Protein AF-A0A7C7Q7L5-F1 (afdb_monomer_lite)

pLDDT: mean 82.55, std 15.45, range [39.56, 93.75]

Secondary structure (DSSP, 8-state):
----SSTT-----S-SEE-SS-EE----GGGHHHHHHHHT-HHHHTTSS--SPP-HHHHHHHHTT-

Foldseek 3Di:
DDDDDDPDDDDDDAFPADDPPDTDHDDDLVCLVVVLVQCQPCVNVVPDPDNDRDDSVVSSVVVVVD

Sequence (66 aa):
MVTVPGEGGPLMENPFLIGERLYLRPLEMEDVSTCLRWINDPEVTRTLAMYRPLNEPREREWFERL

Structure (mmCIF, N/CA/C/O backbone):
data_AF-A0A7C7Q7L5-F1
#
_entry.id   AF-A0A7C7Q7L5-F1
#
loop_
_atom_site.group_PDB
_atom_site.id
_atom_site.type_symbol
_atom_site.label_atom_id
_atom_site.label_alt_id
_atom_site.label_comp_id
_atom_site.label_asym_id
_atom_site.label_entity_id
_atom_site.label_seq_id
_atom_site.pdbx_PDB_ins_code
_atom_site.Cartn_x
_atom_site.Cartn_y
_atom_site.Cartn_z
_atom_site.occupancy
_atom_site.B_iso_or_equiv
_atom_site.auth_seq_id
_atom_site.auth_comp_id
_atom_site.auth_asym_id
_atom_site.auth_atom_id
_atom_site.pdbx_PDB_model_num
ATOM 1 N N . MET A 1 1 ? -9.487 20.922 6.699 1.00 39.56 1 MET A N 1
ATOM 2 C CA . MET A 1 1 ? -9.980 20.996 8.092 1.00 39.56 1 MET A CA 1
ATOM 3 C C . MET A 1 1 ? -11.112 19.999 8.254 1.00 39.56 1 MET A C 1
ATOM 5 O O . MET A 1 1 ? -12.203 20.263 7.771 1.00 39.56 1 MET A O 1
ATOM 9 N N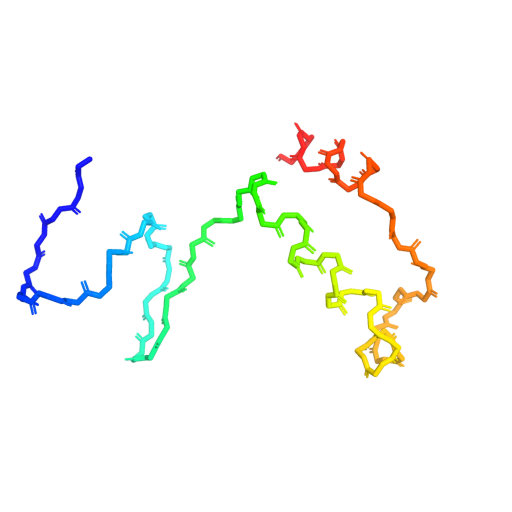 . VAL A 1 2 ? -10.838 18.865 8.899 1.00 44.00 2 VAL A N 1
ATOM 10 C CA . VAL A 1 2 ? -11.863 18.006 9.506 1.00 44.00 2 VAL A CA 1
ATOM 11 C C . VAL A 1 2 ? -11.366 17.686 10.917 1.00 44.00 2 VAL A C 1
ATOM 13 O O . VAL A 1 2 ? -10.381 16.981 11.088 1.00 44.00 2 VAL A O 1
ATOM 16 N N . THR A 1 3 ? -12.004 18.285 11.918 1.00 50.34 3 THR A N 1
ATOM 17 C CA . THR A 1 3 ? -11.943 17.932 13.348 1.00 50.34 3 THR A CA 1
ATOM 18 C C . THR A 1 3 ? -13.415 17.884 13.788 1.00 50.34 3 THR A C 1
ATOM 20 O O . THR A 1 3 ? -14.188 18.724 13.332 1.00 50.34 3 THR A O 1
ATOM 23 N N . VAL A 1 4 ? -13.948 16.838 14.437 1.00 47.78 4 VAL A N 1
ATOM 24 C CA . VAL A 1 4 ? -13.939 16.455 15.879 1.00 47.78 4 VAL A CA 1
ATOM 25 C C . VAL A 1 4 ? -14.872 15.208 16.052 1.00 47.78 4 VAL A C 1
ATOM 27 O O . VAL A 1 4 ? -15.611 14.957 15.097 1.00 47.78 4 VAL A O 1
ATOM 30 N N . PRO A 1 5 ? -14.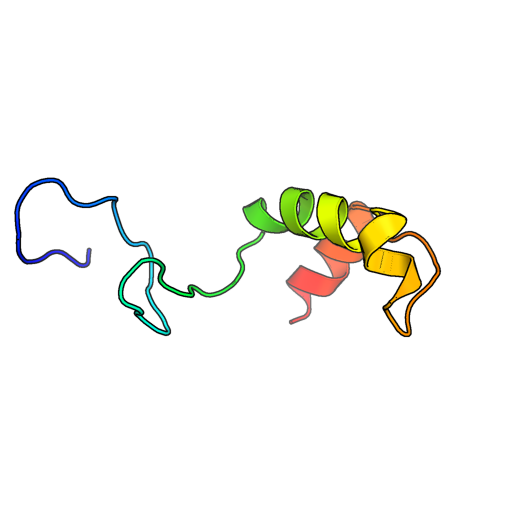965 14.456 17.192 1.00 46.72 5 PRO A N 1
ATOM 31 C CA . PRO A 1 5 ? -14.501 14.766 18.558 1.00 46.72 5 PRO A CA 1
ATOM 32 C C . PRO A 1 5 ? -13.757 13.648 19.335 1.00 46.72 5 PRO A C 1
ATOM 34 O O . PRO A 1 5 ? -14.019 12.461 19.165 1.00 46.72 5 PRO A O 1
ATOM 37 N N . GLY A 1 6 ? -12.902 14.068 20.283 1.00 43.56 6 GLY A N 1
ATOM 38 C CA . GLY A 1 6 ? -12.386 13.228 21.378 1.00 43.56 6 GLY A CA 1
ATOM 39 C C . GLY A 1 6 ? -10.858 13.171 21.491 1.00 43.56 6 GLY A C 1
ATOM 40 O O . GLY A 1 6 ? -10.251 12.185 21.104 1.00 43.56 6 GLY A O 1
ATOM 41 N N . GLU A 1 7 ? -10.261 14.256 21.986 1.00 46.06 7 GLU A N 1
ATOM 42 C CA . GLU A 1 7 ? -8.949 14.357 22.659 1.00 46.06 7 GLU A CA 1
ATOM 43 C C . GLU A 1 7 ? -7.841 13.349 22.272 1.00 46.06 7 GLU A C 1
ATOM 45 O O . GLU A 1 7 ? -7.716 12.266 22.834 1.00 46.06 7 GLU A O 1
ATOM 50 N N . GLY A 1 8 ? -6.954 13.759 21.357 1.00 51.06 8 GLY A N 1
ATOM 51 C CA . GLY A 1 8 ? -5.621 13.154 21.211 1.00 51.06 8 GLY A CA 1
ATOM 52 C C . GLY A 1 8 ? -5.520 11.871 20.379 1.00 51.06 8 GLY A C 1
ATOM 53 O O . GLY A 1 8 ? -4.447 11.272 20.338 1.00 51.06 8 GLY A O 1
ATOM 54 N N . GLY A 1 9 ? -6.590 11.451 19.698 1.00 56.31 9 GLY A N 1
ATOM 55 C CA . GLY A 1 9 ? -6.512 10.379 18.699 1.00 56.31 9 GLY A CA 1
ATOM 56 C C . GLY A 1 9 ? -5.592 10.749 17.521 1.00 56.31 9 GLY A C 1
ATOM 57 O O . GLY A 1 9 ? -5.464 11.936 17.206 1.00 56.31 9 GLY A O 1
ATOM 58 N N . PRO A 1 10 ? -4.935 9.768 16.865 1.00 56.44 10 PRO A N 1
ATOM 59 C CA . PRO A 1 10 ? -4.072 10.037 15.717 1.00 56.44 10 PRO A CA 1
ATOM 60 C C . PRO A 1 10 ? -4.848 10.833 14.666 1.00 56.44 10 PRO A C 1
ATOM 62 O O . PRO A 1 10 ? -5.997 10.508 14.368 1.00 56.44 10 PRO A O 1
ATOM 65 N N . LEU A 1 11 ? -4.226 11.889 14.135 1.00 66.50 11 LEU A N 1
ATOM 66 C CA . LEU A 1 11 ? -4.814 12.728 13.093 1.00 66.50 11 LEU A CA 1
ATOM 67 C C . LEU A 1 11 ? -5.229 11.824 11.921 1.00 66.50 11 LEU A C 1
ATOM 69 O O . LEU A 1 11 ? -4.380 11.202 11.283 1.00 66.50 11 LEU A O 1
ATOM 73 N N . MET A 1 12 ? -6.539 11.689 11.695 1.00 70.44 12 MET A N 1
ATOM 74 C CA . MET A 1 12 ? -7.071 10.891 10.593 1.00 70.44 12 MET A CA 1
ATOM 75 C C . MET A 1 12 ? -7.203 11.785 9.364 1.00 70.44 12 MET A C 1
ATOM 77 O O . MET A 1 12 ? -8.063 12.666 9.324 1.00 70.44 12 MET A O 1
ATOM 81 N N . GLU A 1 13 ? -6.346 11.579 8.370 1.00 77.88 13 GLU A N 1
ATOM 82 C CA . GLU A 1 13 ? -6.401 12.324 7.115 1.00 77.88 13 GLU A CA 1
ATOM 83 C C . GLU A 1 13 ? -7.323 11.609 6.127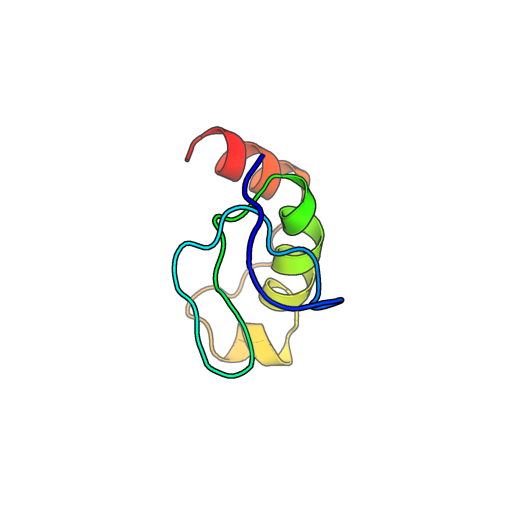 1.00 77.88 13 GLU A C 1
ATOM 85 O O . GLU A 1 13 ? -7.066 10.478 5.725 1.00 77.88 13 GLU A O 1
ATOM 90 N N . ASN A 1 14 ? -8.413 12.288 5.756 1.00 84.88 14 ASN A N 1
ATOM 91 C CA . ASN A 1 14 ? -9.363 11.872 4.722 1.00 84.88 14 ASN A CA 1
ATOM 92 C C . ASN A 1 14 ? -9.855 10.407 4.843 1.00 84.88 14 ASN A C 1
ATOM 94 O O . ASN A 1 14 ? -9.607 9.586 3.954 1.00 84.88 14 ASN A O 1
ATOM 98 N N . PRO A 1 15 ? -10.541 10.042 5.943 1.00 89.06 15 PRO A N 1
ATOM 99 C CA . PRO A 1 15 ? -11.002 8.675 6.132 1.00 89.06 15 PRO A CA 1
ATOM 100 C C . PRO A 1 15 ? -12.115 8.321 5.135 1.00 89.06 15 PRO A C 1
ATOM 102 O O . PRO A 1 15 ? -13.154 8.974 5.085 1.00 89.06 15 PRO A O 1
ATOM 105 N N . PHE A 1 16 ? -11.914 7.239 4.384 1.00 91.00 16 PHE A N 1
ATOM 106 C CA . PHE A 1 16 ? -12.914 6.630 3.507 1.00 91.00 16 PHE A CA 1
ATOM 107 C C . PHE A 1 16 ? -13.726 5.546 4.234 1.00 91.00 16 PHE A C 1
ATOM 109 O O . PHE A 1 16 ? -14.948 5.501 4.117 1.00 91.00 16 PHE A O 1
ATOM 116 N N . LEU A 1 17 ? -13.061 4.692 5.022 1.00 93.62 17 LEU A N 1
ATOM 117 C CA . LEU A 1 17 ? -13.705 3.651 5.831 1.00 93.62 17 LEU A CA 1
ATOM 118 C C . LEU A 1 17 ? -13.060 3.586 7.212 1.00 93.62 17 LEU A C 1
ATOM 120 O O . LEU A 1 17 ? -11.845 3.485 7.305 1.00 93.62 17 LEU A O 1
ATOM 124 N N . ILE A 1 18 ? -13.852 3.599 8.282 1.00 93.75 18 ILE A N 1
ATOM 125 C CA . ILE A 1 18 ? -13.344 3.600 9.660 1.00 93.75 18 ILE A CA 1
ATOM 126 C C . ILE A 1 18 ? -13.702 2.269 10.323 1.00 93.75 18 ILE A C 1
ATOM 128 O O . ILE A 1 18 ? -14.874 1.908 10.406 1.00 93.75 18 ILE A O 1
ATOM 132 N N . GLY A 1 19 ? -12.688 1.538 10.782 1.00 91.50 19 GLY A N 1
ATOM 133 C CA . GLY A 1 19 ? -12.827 0.366 11.640 1.00 91.50 19 GLY A CA 1
ATOM 134 C C . GLY A 1 19 ? -12.414 0.670 13.081 1.00 91.50 19 GLY A C 1
ATOM 135 O O . GLY A 1 19 ? -11.977 1.769 13.405 1.00 91.50 19 GLY A O 1
ATOM 136 N N . GLU A 1 20 ? -12.509 -0.332 13.954 1.00 91.06 20 GLU A N 1
ATOM 137 C CA . GLU A 1 20 ? -12.212 -0.182 15.388 1.00 91.06 20 GLU A CA 1
ATOM 138 C C . GLU A 1 20 ? -10.747 0.204 15.672 1.00 91.06 20 GLU A C 1
ATOM 140 O O . GLU A 1 20 ? -10.464 0.938 16.613 1.00 91.06 20 GLU A O 1
ATOM 145 N N . ARG A 1 21 ? -9.804 -0.285 14.854 1.00 91.56 21 ARG A N 1
ATOM 146 C CA . ARG A 1 21 ? -8.351 -0.126 15.079 1.00 91.56 21 ARG A CA 1
ATOM 147 C C . ARG A 1 21 ? -7.615 0.635 13.982 1.00 91.56 21 ARG A C 1
ATOM 149 O O . ARG A 1 21 ? -6.468 1.022 14.181 1.00 91.56 21 ARG A O 1
ATOM 156 N N . LEU A 1 22 ? -8.229 0.775 12.814 1.00 90.25 22 LEU A N 1
ATOM 157 C CA . LEU A 1 22 ? -7.630 1.399 11.641 1.00 90.25 22 LEU A CA 1
ATOM 158 C C . LEU A 1 22 ? -8.723 2.019 10.785 1.00 90.25 22 LEU A C 1
ATOM 160 O O . LEU A 1 22 ? -9.867 1.569 10.808 1.00 90.25 22 LEU A O 1
ATOM 164 N N . TYR A 1 23 ? -8.346 3.014 9.999 1.00 91.56 23 TYR A N 1
ATOM 165 C CA . TYR A 1 23 ? -9.177 3.546 8.935 1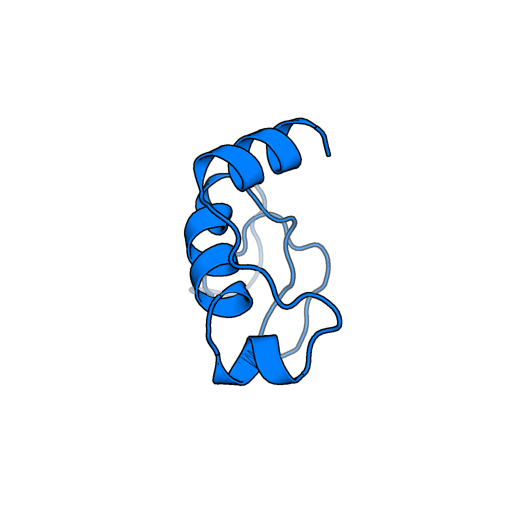.00 91.56 23 TYR A CA 1
ATOM 166 C C . TYR A 1 23 ? -8.449 3.372 7.603 1.00 91.56 23 TYR A C 1
ATOM 168 O O . TYR A 1 23 ? -7.220 3.326 7.547 1.00 91.56 23 TYR A O 1
ATOM 176 N N . LEU A 1 24 ? -9.220 3.244 6.535 1.00 92.31 24 LEU A N 1
ATOM 177 C CA . LEU A 1 24 ? -8.737 3.293 5.170 1.00 92.31 24 LEU A CA 1
ATOM 178 C C . LEU A 1 24 ? -8.883 4.729 4.685 1.00 92.31 24 LEU A C 1
ATOM 180 O O . LEU A 1 24 ? -9.960 5.315 4.815 1.00 92.31 24 LEU A O 1
ATOM 184 N N . ARG A 1 25 ? -7.813 5.269 4.116 1.00 93.12 25 ARG A N 1
ATOM 185 C CA . ARG A 1 25 ? -7.821 6.515 3.349 1.00 93.12 25 ARG A CA 1
ATOM 186 C C . ARG A 1 25 ? -7.455 6.223 1.895 1.00 93.12 25 ARG A C 1
ATOM 188 O O . ARG A 1 25 ? -6.879 5.160 1.638 1.00 93.12 25 ARG A O 1
ATOM 195 N N . PRO A 1 26 ? -7.773 7.125 0.953 1.00 91.38 26 PRO A N 1
ATOM 196 C CA . PRO A 1 26 ? -7.187 7.072 -0.378 1.00 91.38 26 PRO A CA 1
ATOM 197 C C . PRO A 1 26 ? -5.662 6.952 -0.293 1.00 91.38 26 PRO A C 1
ATOM 199 O O . PRO A 1 26 ? -5.040 7.511 0.617 1.00 91.38 26 PRO A O 1
ATOM 202 N N . LEU A 1 27 ? -5.081 6.179 -1.212 1.00 89.56 27 LEU A N 1
ATOM 203 C CA . LEU A 1 27 ? -3.634 6.181 -1.393 1.00 89.56 27 LEU A CA 1
ATOM 204 C C . LEU A 1 27 ? -3.205 7.570 -1.865 1.00 89.56 27 LEU A C 1
ATOM 206 O O . LEU A 1 27 ? -3.944 8.221 -2.599 1.00 89.56 27 LEU A O 1
ATOM 210 N N . GLU A 1 28 ? -2.015 7.988 -1.456 1.00 90.06 28 GLU A N 1
ATOM 211 C CA . GLU A 1 28 ? -1.379 9.231 -1.884 1.00 90.06 28 GLU A CA 1
ATOM 212 C C . GLU A 1 28 ? 0.010 8.923 -2.466 1.00 90.06 28 GLU A C 1
ATOM 214 O O . GLU A 1 28 ? 0.564 7.830 -2.291 1.00 90.06 28 GLU A O 1
ATOM 219 N N . MET A 1 29 ? 0.604 9.892 -3.163 1.00 90.19 29 MET A N 1
ATOM 220 C CA . MET A 1 29 ? 1.891 9.723 -3.852 1.00 90.19 29 MET A CA 1
ATOM 221 C C . MET A 1 29 ? 3.041 9.350 -2.897 1.00 90.19 29 MET A C 1
ATOM 223 O O . MET A 1 29 ? 4.016 8.689 -3.276 1.00 90.19 29 MET A O 1
ATOM 227 N N . GLU A 1 30 ? 2.939 9.763 -1.640 1.00 90.62 30 GLU A N 1
ATOM 228 C CA . GLU A 1 30 ? 3.897 9.480 -0.576 1.00 90.62 30 GLU A CA 1
ATOM 229 C C . GLU A 1 30 ? 3.888 7.993 -0.173 1.00 90.62 30 GLU A C 1
ATOM 231 O O . GLU A 1 30 ? 4.912 7.459 0.270 1.00 90.62 30 GLU A O 1
ATOM 236 N N . ASP A 1 31 ? 2.774 7.288 -0.394 1.00 91.44 31 ASP A N 1
ATOM 237 C CA . ASP A 1 31 ? 2.601 5.887 0.004 1.00 91.44 31 ASP A CA 1
ATOM 238 C C . ASP A 1 31 ? 3.244 4.894 -0.957 1.00 91.44 31 ASP A C 1
ATOM 240 O O . ASP A 1 31 ? 3.503 3.751 -0.569 1.00 91.44 31 ASP A O 1
ATOM 244 N N . VAL A 1 32 ? 3.542 5.317 -2.190 1.00 92.06 32 VAL A N 1
ATOM 245 C CA . VAL A 1 32 ? 4.072 4.456 -3.260 1.00 92.06 32 VAL A CA 1
ATOM 246 C C . VAL A 1 32 ? 5.279 3.645 -2.777 1.00 92.06 32 VAL A C 1
ATOM 248 O O . VAL A 1 32 ? 5.353 2.437 -3.000 1.00 92.06 32 VAL A O 1
ATOM 251 N N . SER A 1 33 ? 6.190 4.276 -2.033 1.00 91.50 33 SER A N 1
ATOM 252 C CA . SER A 1 33 ? 7.367 3.608 -1.457 1.00 91.50 33 SER A CA 1
ATOM 253 C C . SER A 1 33 ? 7.003 2.471 -0.486 1.00 91.50 33 SER A C 1
ATOM 255 O O . SER A 1 33 ? 7.600 1.392 -0.520 1.00 91.50 33 SER A O 1
ATOM 257 N N . THR A 1 34 ? 5.984 2.675 0.353 1.00 92.75 34 THR A N 1
ATOM 258 C CA . THR A 1 34 ? 5.503 1.678 1.317 1.00 92.75 34 THR A CA 1
ATOM 259 C C . THR A 1 34 ? 4.778 0.538 0.608 1.00 92.75 34 THR A C 1
ATOM 261 O O . THR A 1 34 ? 5.008 -0.626 0.941 1.00 92.75 34 THR A O 1
ATOM 264 N N . CYS A 1 35 ? 3.950 0.846 -0.394 1.00 91.62 35 CYS A N 1
ATOM 265 C CA . CYS A 1 35 ? 3.283 -0.152 -1.231 1.00 91.62 35 CYS A CA 1
ATOM 266 C C . CYS A 1 35 ? 4.300 -1.038 -1.964 1.00 91.62 35 CYS A C 1
ATOM 268 O O . CYS A 1 35 ? 4.196 -2.266 -1.928 1.00 91.62 35 CYS A O 1
ATOM 270 N N . LEU A 1 36 ? 5.334 -0.430 -2.554 1.00 92.31 36 LEU A N 1
ATOM 271 C CA . LEU A 1 36 ? 6.390 -1.141 -3.274 1.00 92.31 36 LEU A CA 1
ATOM 272 C C . LEU A 1 36 ? 7.194 -2.085 -2.390 1.00 92.31 36 LEU A C 1
ATOM 274 O O . LEU A 1 36 ? 7.602 -3.149 -2.855 1.00 92.31 36 LEU A O 1
ATOM 278 N N . ARG A 1 37 ? 7.417 -1.724 -1.122 1.00 92.81 37 ARG A N 1
ATOM 279 C CA . ARG A 1 37 ? 8.088 -2.609 -0.167 1.00 92.81 37 ARG A CA 1
ATOM 280 C C . ARG A 1 37 ? 7.325 -3.921 -0.001 1.00 92.81 37 ARG A C 1
ATOM 282 O O . ARG A 1 37 ? 7.941 -4.977 -0.038 1.00 92.81 37 ARG A O 1
ATOM 289 N N . TRP A 1 38 ? 6.004 -3.856 0.156 1.00 92.38 38 TRP A N 1
ATOM 290 C CA . TRP A 1 38 ? 5.177 -5.045 0.362 1.00 92.38 38 TRP A CA 1
ATOM 291 C C . TRP A 1 38 ? 4.976 -5.856 -0.916 1.00 92.38 38 TRP A C 1
ATOM 293 O O . TRP A 1 38 ? 5.065 -7.078 -0.881 1.00 92.38 38 TRP A O 1
ATOM 303 N N . ILE A 1 39 ? 4.734 -5.203 -2.054 1.00 90.31 39 ILE A N 1
ATOM 304 C CA . ILE A 1 39 ? 4.441 -5.920 -3.304 1.00 90.31 39 ILE A CA 1
ATOM 305 C C . ILE A 1 39 ? 5.659 -6.650 -3.883 1.00 90.31 39 ILE A C 1
ATOM 307 O O . ILE A 1 39 ? 5.496 -7.613 -4.633 1.00 90.31 39 ILE A O 1
ATOM 311 N N . ASN A 1 40 ? 6.865 -6.202 -3.520 1.00 91.88 40 ASN A N 1
ATOM 312 C CA . ASN A 1 40 ? 8.132 -6.826 -3.890 1.00 91.88 40 ASN A CA 1
ATOM 313 C C . ASN A 1 40 ? 8.683 -7.779 -2.818 1.00 91.88 40 ASN A C 1
ATOM 315 O O . ASN A 1 40 ? 9.734 -8.380 -3.047 1.00 91.88 40 ASN A O 1
ATOM 319 N N . ASP A 1 41 ? 8.025 -7.909 -1.662 1.00 93.38 41 ASP A N 1
ATOM 320 C CA . ASP A 1 41 ? 8.442 -8.851 -0.626 1.00 93.38 41 ASP A CA 1
ATOM 321 C C . ASP A 1 41 ? 8.164 -10.292 -1.095 1.00 93.38 41 ASP A C 1
ATOM 323 O O . ASP A 1 41 ? 6.999 -10.641 -1.304 1.00 93.38 41 ASP A O 1
ATOM 327 N N . PRO A 1 42 ? 9.182 -11.166 -1.225 1.00 91.31 42 PRO A N 1
ATOM 328 C CA . PRO A 1 42 ? 8.991 -12.536 -1.697 1.00 91.31 42 PRO A CA 1
ATOM 329 C C . PRO A 1 42 ? 7.965 -13.350 -0.894 1.00 91.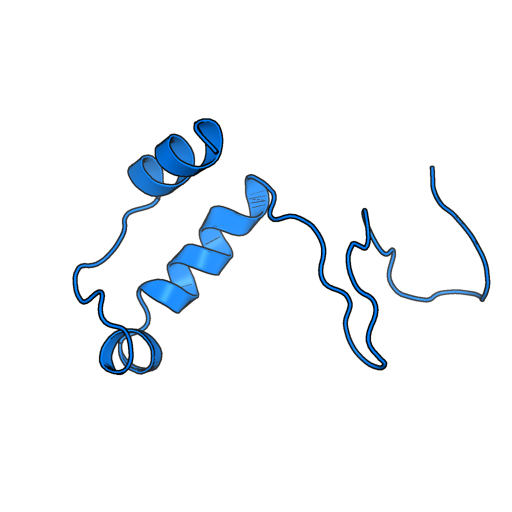31 42 PRO A C 1
ATOM 331 O O . PRO A 1 42 ? 7.302 -14.221 -1.467 1.00 91.31 42 PRO A O 1
ATOM 334 N N . GLU A 1 43 ? 7.806 -13.092 0.409 1.00 93.75 43 GLU A N 1
ATOM 335 C CA . GLU A 1 43 ? 6.816 -13.787 1.239 1.00 93.75 43 GLU A CA 1
ATOM 336 C C . GLU A 1 43 ? 5.376 -13.401 0.889 1.00 93.75 43 GLU A C 1
ATOM 338 O O . GLU A 1 43 ? 4.467 -14.228 1.030 1.00 93.75 43 GLU A O 1
ATOM 343 N N . VAL A 1 44 ? 5.181 -12.179 0.390 1.00 91.69 44 VAL A N 1
ATOM 344 C CA . VAL A 1 44 ? 3.902 -11.663 -0.103 1.00 91.69 44 VAL A CA 1
ATOM 345 C C . VAL A 1 44 ? 3.715 -12.063 -1.564 1.00 91.69 44 VAL A C 1
ATOM 347 O O . VAL A 1 44 ? 2.738 -12.739 -1.898 1.00 91.69 44 VAL A O 1
ATOM 350 N N . THR A 1 45 ? 4.674 -11.723 -2.432 1.00 90.94 45 THR A N 1
ATOM 351 C CA . THR A 1 45 ? 4.597 -11.909 -3.888 1.00 90.94 45 THR A CA 1
ATOM 352 C C . THR A 1 45 ? 4.371 -13.368 -4.282 1.00 90.94 45 THR A C 1
ATOM 354 O O . THR A 1 45 ? 3.661 -13.625 -5.249 1.00 90.94 45 THR A O 1
ATOM 357 N N . ARG A 1 46 ? 4.880 -14.347 -3.514 1.00 90.50 46 ARG A N 1
ATOM 358 C CA . ARG A 1 46 ? 4.638 -15.783 -3.777 1.00 90.50 46 ARG A CA 1
ATOM 359 C C . ARG A 1 46 ? 3.154 -16.177 -3.783 1.00 90.50 46 ARG A C 1
ATOM 361 O O . ARG A 1 46 ? 2.816 -17.239 -4.295 1.00 90.50 46 ARG A O 1
ATOM 368 N N . THR A 1 47 ? 2.291 -15.367 -3.168 1.00 90.81 47 THR A N 1
ATOM 369 C CA . THR A 1 47 ? 0.840 -15.602 -3.085 1.00 90.81 47 THR A CA 1
ATOM 370 C C . THR A 1 47 ? 0.037 -14.756 -4.072 1.00 90.81 47 THR A C 1
ATOM 372 O O . THR A 1 47 ? -1.172 -14.940 -4.196 1.00 90.81 47 THR A O 1
ATOM 375 N N . LEU A 1 48 ? 0.693 -13.838 -4.786 1.00 89.12 48 LEU A N 1
ATOM 376 C CA . LEU A 1 48 ? 0.061 -12.954 -5.754 1.00 89.12 48 LEU A CA 1
ATOM 377 C C . LEU A 1 48 ? 0.134 -13.555 -7.161 1.00 89.12 48 LEU A C 1
ATOM 379 O O . LEU A 1 48 ? 1.045 -14.305 -7.502 1.00 89.12 48 LEU A O 1
ATOM 383 N N . ALA A 1 49 ? -0.809 -13.169 -8.020 1.00 88.25 49 ALA A N 1
ATOM 384 C CA . ALA A 1 49 ? -0.750 -13.504 -9.445 1.00 88.25 49 ALA A CA 1
ATOM 385 C C . ALA A 1 49 ? 0.395 -12.767 -10.175 1.00 88.25 49 ALA A C 1
ATOM 387 O O . ALA A 1 49 ? 0.849 -13.196 -11.236 1.00 88.25 49 ALA A O 1
ATOM 388 N N . MET A 1 50 ? 0.868 -11.652 -9.611 1.00 82.81 50 MET A N 1
ATOM 389 C CA . MET A 1 50 ? 2.023 -10.906 -10.104 1.00 82.81 50 MET A CA 1
ATOM 390 C C . MET A 1 50 ? 3.303 -11.416 -9.451 1.00 82.81 50 MET A C 1
ATOM 392 O O . MET A 1 50 ? 3.383 -11.512 -8.235 1.00 82.81 50 MET A O 1
ATOM 396 N N . TYR A 1 51 ? 4.317 -11.688 -10.270 1.00 77.88 51 TYR A N 1
ATOM 397 C CA . TYR A 1 51 ? 5.587 -12.282 -9.830 1.00 77.88 51 TYR A CA 1
ATOM 398 C C . TYR A 1 51 ? 6.822 -11.472 -10.248 1.00 77.88 51 TYR A C 1
ATOM 400 O O . TYR A 1 51 ? 7.955 -11.851 -9.956 1.00 77.88 51 TYR A O 1
ATOM 408 N N . ARG A 1 52 ? 6.632 -10.375 -10.991 1.00 85.19 52 ARG A N 1
ATOM 409 C CA . ARG A 1 52 ? 7.728 -9.522 -11.461 1.00 85.19 52 ARG A CA 1
ATO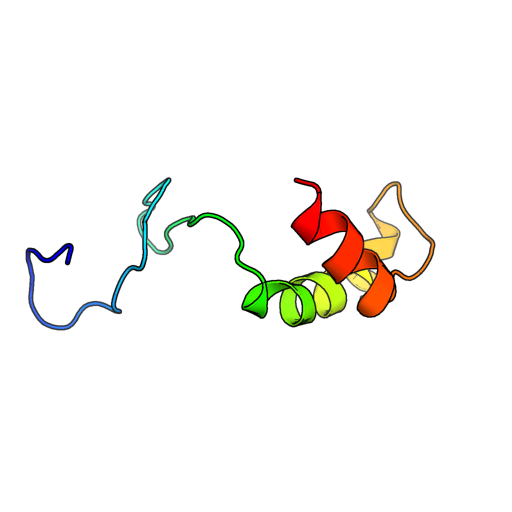M 410 C C . ARG A 1 52 ? 7.885 -8.338 -10.514 1.00 85.19 52 ARG A C 1
ATOM 412 O O . ARG A 1 52 ? 6.883 -7.665 -10.278 1.00 85.19 52 ARG A O 1
ATOM 419 N N . PRO A 1 53 ? 9.112 -8.041 -10.051 1.00 82.62 53 PRO A N 1
ATOM 420 C CA . PRO A 1 53 ? 9.339 -6.869 -9.229 1.00 82.62 53 PRO A CA 1
ATOM 421 C C . PRO A 1 53 ? 8.869 -5.587 -9.923 1.00 82.62 53 PRO A C 1
ATOM 423 O O . PRO A 1 53 ? 9.087 -5.384 -11.126 1.00 82.62 53 PRO A O 1
ATOM 426 N N . LEU A 1 54 ? 8.212 -4.729 -9.154 1.00 88.62 54 LEU A N 1
ATOM 427 C CA . LEU A 1 54 ? 7.815 -3.386 -9.544 1.00 88.62 54 LEU A CA 1
ATOM 428 C C . LEU A 1 54 ? 8.910 -2.400 -9.136 1.00 88.62 54 LEU A C 1
ATOM 430 O O . LEU A 1 54 ? 9.547 -2.565 -8.096 1.00 88.62 54 LEU A O 1
ATOM 434 N N . ASN A 1 55 ? 9.146 -1.384 -9.964 1.00 89.31 55 ASN A N 1
ATOM 435 C CA . ASN A 1 55 ? 10.086 -0.314 -9.648 1.00 89.31 55 ASN A CA 1
ATOM 436 C C . ASN A 1 55 ? 9.332 0.983 -9.350 1.00 89.31 55 ASN A C 1
ATOM 438 O O . ASN A 1 55 ? 8.215 1.187 -9.823 1.00 89.31 55 ASN A O 1
ATOM 442 N N . GLU A 1 56 ? 9.966 1.850 -8.568 1.00 88.62 56 GLU A N 1
ATOM 443 C CA . GLU A 1 56 ? 9.337 3.076 -8.086 1.00 88.62 56 GLU A CA 1
ATOM 444 C C . GLU A 1 56 ? 8.962 4.077 -9.182 1.00 88.62 56 GLU A C 1
ATOM 446 O O . GLU A 1 56 ? 7.825 4.543 -9.159 1.00 88.62 56 GLU A O 1
ATOM 451 N N . PRO A 1 57 ? 9.818 4.372 -10.180 1.00 90.38 57 PRO A N 1
ATOM 452 C CA . PRO A 1 57 ? 9.454 5.320 -11.231 1.00 90.38 57 PRO A CA 1
ATOM 453 C C . PRO A 1 57 ? 8.203 4.905 -12.012 1.00 90.38 57 PRO A C 1
ATOM 455 O O . PRO A 1 57 ? 7.340 5.739 -12.270 1.00 90.38 57 PRO A O 1
ATOM 458 N N . ARG A 1 58 ? 8.075 3.614 -12.351 1.00 86.56 58 ARG A N 1
ATOM 459 C CA . ARG A 1 58 ? 6.908 3.103 -13.082 1.00 86.56 58 ARG A CA 1
ATOM 460 C C . ARG A 1 58 ? 5.644 3.137 -12.230 1.00 86.56 58 ARG A C 1
ATOM 462 O O . ARG A 1 58 ? 4.574 3.401 -12.762 1.00 86.56 58 ARG A O 1
ATOM 469 N N . GLU A 1 59 ? 5.762 2.859 -10.935 1.00 88.94 59 GLU A N 1
ATOM 470 C CA . GLU A 1 59 ? 4.608 2.872 -10.034 1.00 88.94 59 GLU A CA 1
ATOM 471 C C . GLU A 1 59 ? 4.101 4.293 -9.786 1.00 88.94 59 GLU A C 1
ATOM 473 O O . GLU A 1 59 ? 2.896 4.519 -9.799 1.00 88.94 59 GLU A O 1
ATOM 478 N N . ARG A 1 60 ? 5.009 5.269 -9.645 1.00 88.81 60 ARG A N 1
ATOM 479 C CA . ARG A 1 60 ? 4.642 6.691 -9.572 1.00 88.81 60 ARG A CA 1
ATOM 480 C C . ARG A 1 60 ? 3.927 7.147 -10.844 1.00 88.81 60 ARG A C 1
ATOM 482 O O . ARG A 1 60 ? 2.864 7.746 -10.750 1.00 88.81 60 ARG A O 1
ATOM 489 N N . GLU A 1 61 ? 4.452 6.795 -12.020 1.00 88.94 61 GLU A N 1
ATOM 490 C CA . GLU A 1 61 ? 3.805 7.114 -13.301 1.00 88.94 61 GLU A CA 1
ATOM 491 C C . GLU A 1 61 ? 2.424 6.450 -13.438 1.00 88.94 61 GLU A C 1
ATOM 493 O O . GLU A 1 61 ? 1.492 7.054 -13.965 1.00 88.94 61 GLU A O 1
ATOM 498 N N . TRP A 1 62 ? 2.272 5.205 -12.977 1.00 86.50 62 TRP A N 1
ATOM 499 C CA . TRP A 1 62 ? 0.969 4.541 -12.931 1.00 86.50 62 TRP A CA 1
ATOM 500 C C . TRP A 1 62 ? -0.000 5.275 -11.999 1.00 86.50 62 TRP A C 1
ATOM 502 O O . TRP A 1 62 ? -1.147 5.501 -12.380 1.00 86.50 62 TRP A O 1
ATOM 512 N N . PHE A 1 63 ? 0.471 5.689 -10.822 1.00 87.00 63 PHE A N 1
ATOM 513 C CA . PHE A 1 63 ? -0.333 6.382 -9.822 1.00 87.00 63 PHE A CA 1
ATOM 514 C C . PHE A 1 63 ? -0.837 7.746 -10.309 1.00 87.00 63 PHE A C 1
ATOM 516 O O . PHE A 1 63 ? -1.984 8.097 -10.073 1.00 87.00 63 PHE A O 1
ATOM 523 N N . GLU A 1 64 ? -0.020 8.493 -11.051 1.00 87.12 64 GLU A N 1
ATOM 524 C CA . GLU A 1 64 ? -0.427 9.766 -11.671 1.00 87.12 64 GLU A CA 1
ATOM 525 C C . GLU A 1 64 ? -1.517 9.610 -12.747 1.00 87.12 64 GLU A C 1
ATOM 527 O O . GLU A 1 64 ? -2.125 10.599 -13.155 1.00 87.12 64 GLU A O 1
ATOM 532 N N . ARG A 1 65 ? -1.746 8.386 -13.240 1.00 87.12 65 ARG A N 1
ATOM 533 C CA . ARG A 1 65 ? -2.736 8.074 -14.284 1.00 87.12 65 ARG A CA 1
ATOM 534 C C . ARG A 1 65 ? -4.028 7.448 -13.741 1.00 87.12 65 ARG A C 1
ATOM 536 O O . ARG A 1 65 ? -4.909 7.158 -14.556 1.00 87.12 65 ARG A O 1
ATOM 543 N N . LEU A 1 66 ? -4.109 7.182 -12.435 1.00 80.81 66 LEU A N 1
ATOM 544 C CA . LEU A 1 66 ? -5.317 6.707 -11.743 1.00 80.81 66 LEU A CA 1
ATOM 545 C C . LEU A 1 66 ? -6.382 7.806 -11.656 1.00 80.81 66 LEU A C 1
ATOM 547 O O . LEU A 1 66 ? -7.572 7.442 -11.791 1.00 80.81 66 LEU A O 1
#

Radius of gyration: 15.59 Å; chains: 1; bounding box: 25×37×37 Å